Protein AF-A0A965XIU2-F1 (afdb_monomer_lite)

Foldseek 3Di:
DPQADPVRAGDDPDLVVLVVLLVVLVVQQQADFDADPVRDFDADPVRHTDGPNHHQDALVSSCVSSVHPDSVCLLVPPDPNVVSSVVSVVVSLVSLVVLCVPPVSNVVSLVRCCPRPPPSPPDDVVNVVVVVVVVVVVVVVVVVVVVVD

Structure (mmCIF, N/CA/C/O backbone):
data_AF-A0A965XIU2-F1
#
_entry.id   AF-A0A965XIU2-F1
#
loop_
_atom_site.group_PDB
_atom_site.id
_atom_site.type_symbol
_atom_site.label_atom_id
_atom_site.label_alt_id
_atom_site.label_comp_id
_atom_site.label_asym_id
_atom_site.label_entity_id
_atom_site.label_seq_id
_atom_site.pdbx_PDB_ins_code
_atom_site.Cartn_x
_atom_site.Cartn_y
_atom_site.Cartn_z
_atom_site.occupancy
_atom_site.B_iso_or_equiv
_atom_site.auth_seq_id
_atom_site.auth_comp_id
_atom_site.auth_asym_id
_atom_site.auth_atom_id
_atom_site.pdbx_PDB_model_num
ATOM 1 N N . MET A 1 1 ? -20.565 7.297 -15.394 1.00 60.50 1 MET A N 1
ATOM 2 C CA . MET A 1 1 ? -21.230 7.592 -14.098 1.00 60.50 1 MET A CA 1
ATOM 3 C C . MET A 1 1 ? -20.395 8.592 -13.283 1.00 60.50 1 MET A C 1
ATOM 5 O O . MET A 1 1 ? -19.245 8.809 -13.665 1.00 60.50 1 MET A O 1
ATOM 9 N N . PRO A 1 2 ? -20.912 9.267 -12.230 1.00 68.50 2 PRO A N 1
ATOM 10 C CA . PRO A 1 2 ? -20.062 10.092 -11.365 1.00 68.50 2 PRO A CA 1
ATOM 11 C C . PRO A 1 2 ? -18.976 9.225 -10.717 1.00 68.50 2 PRO A C 1
ATOM 13 O O . PRO A 1 2 ? -19.263 8.129 -10.252 1.00 68.50 2 PRO A O 1
ATOM 16 N N . LYS A 1 3 ? -17.730 9.714 -10.685 1.00 79.75 3 LYS A N 1
ATOM 17 C CA . LYS A 1 3 ? -16.572 8.963 -10.151 1.00 79.75 3 LYS A CA 1
ATOM 18 C C . LYS A 1 3 ? -16.613 8.765 -8.632 1.00 79.75 3 LYS A C 1
ATOM 20 O O . LYS A 1 3 ? -15.875 7.940 -8.103 1.00 79.75 3 LYS A O 1
ATOM 25 N N . TYR A 1 4 ? -17.464 9.522 -7.945 1.00 88.25 4 TYR A N 1
ATOM 26 C CA . TYR A 1 4 ? -17.610 9.512 -6.497 1.00 88.25 4 TYR A CA 1
ATOM 27 C C . TYR A 1 4 ? -19.086 9.437 -6.118 1.00 88.25 4 TYR A C 1
ATOM 29 O O . TYR A 1 4 ? -19.945 9.974 -6.819 1.00 88.25 4 TYR A O 1
ATOM 37 N N . ASN A 1 5 ? -19.380 8.790 -4.994 1.00 84.19 5 ASN A N 1
ATOM 38 C CA . ASN A 1 5 ? -20.706 8.826 -4.388 1.00 84.19 5 ASN A CA 1
ATOM 39 C C . ASN A 1 5 ? -20.914 10.117 -3.570 1.00 84.19 5 ASN A C 1
ATOM 41 O O . ASN A 1 5 ? -19.990 10.906 -3.378 1.00 84.19 5 ASN A O 1
ATOM 45 N N . GLY A 1 6 ? -22.120 10.312 -3.025 1.00 81.44 6 GLY A N 1
ATOM 46 C CA . GLY A 1 6 ? -22.457 11.492 -2.212 1.00 81.44 6 GLY A CA 1
ATOM 47 C C . GLY A 1 6 ? -21.638 11.672 -0.921 1.00 81.44 6 GLY A C 1
ATOM 48 O O . GLY A 1 6 ? -21.791 12.687 -0.255 1.00 81.44 6 GLY A O 1
ATOM 49 N N . LYS A 1 7 ? -20.772 10.712 -0.564 1.00 82.75 7 LYS A N 1
ATOM 50 C CA . LYS A 1 7 ? -19.841 10.777 0.575 1.00 82.75 7 LYS A CA 1
ATOM 51 C C . LYS A 1 7 ? -18.384 11.006 0.142 1.00 82.75 7 LYS A C 1
ATOM 53 O O . LYS A 1 7 ? -17.494 10.900 0.974 1.00 82.75 7 LYS A O 1
ATOM 58 N N . GLY A 1 8 ? -18.124 11.257 -1.144 1.00 85.31 8 GLY A N 1
ATOM 59 C CA . GLY A 1 8 ? -16.766 11.422 -1.673 1.00 85.31 8 GLY A CA 1
ATOM 60 C C . GLY A 1 8 ? -15.967 10.118 -1.787 1.00 85.31 8 GLY A C 1
ATOM 61 O O . GLY A 1 8 ? -14.770 10.162 -2.056 1.00 85.31 8 GLY A O 1
ATOM 62 N N . LEU A 1 9 ? -16.605 8.954 -1.611 1.00 91.94 9 LEU A N 1
ATOM 63 C CA . LEU A 1 9 ? -15.958 7.657 -1.824 1.00 91.94 9 LEU A CA 1
ATOM 64 C C . LEU A 1 9 ? -16.027 7.263 -3.302 1.00 91.94 9 LEU A C 1
ATOM 66 O O . LEU A 1 9 ? -17.011 7.614 -3.962 1.00 91.94 9 LEU A O 1
ATOM 70 N N . PRO A 1 10 ? -15.055 6.487 -3.811 1.00 93.75 10 PRO A N 1
ATOM 71 C CA . PRO A 1 10 ? -15.082 5.994 -5.179 1.00 93.75 10 PRO A CA 1
ATOM 72 C C . PRO A 1 10 ? -16.390 5.282 -5.512 1.00 93.75 10 PRO A C 1
ATOM 74 O O . PRO A 1 10 ? -16.905 4.466 -4.737 1.00 93.75 10 PRO A O 1
ATOM 77 N N . HIS A 1 11 ? -16.918 5.602 -6.686 1.00 93.06 11 HIS A N 1
ATOM 78 C CA . HIS A 1 11 ? -17.986 4.850 -7.314 1.00 93.06 11 HIS A CA 1
ATOM 79 C C . HIS A 1 11 ? -17.377 3.974 -8.407 1.00 93.06 11 HIS A C 1
ATOM 81 O O . HIS A 1 11 ? -16.658 4.483 -9.267 1.00 93.06 11 HIS A O 1
ATOM 87 N N . TYR A 1 12 ? -17.677 2.679 -8.343 1.00 94.75 12 TYR A N 1
ATOM 88 C CA . TYR A 1 12 ? -17.278 1.694 -9.341 1.00 94.75 12 TYR A CA 1
ATOM 89 C C . TYR A 1 12 ? -18.527 1.119 -10.002 1.00 94.75 12 TYR A C 1
ATOM 91 O O . TYR A 1 12 ? -19.568 0.980 -9.348 1.00 94.75 12 TYR A O 1
ATOM 99 N N . GLU A 1 13 ? -18.433 0.786 -11.282 1.00 92.94 13 GLU A N 1
ATOM 100 C CA . GLU A 1 13 ? -19.551 0.223 -12.041 1.00 92.94 13 GLU A CA 1
ATOM 101 C C . GLU A 1 13 ? -19.679 -1.286 -11.779 1.00 92.94 13 GLU A C 1
ATOM 103 O O . GLU A 1 13 ? -20.779 -1.802 -11.543 1.00 92.94 13 GLU A O 1
ATOM 108 N N . ASN A 1 14 ? -18.542 -1.982 -11.733 1.00 95.94 14 ASN A N 1
ATOM 109 C CA . ASN A 1 14 ? -18.447 -3.428 -11.560 1.00 95.94 14 ASN A CA 1
ATOM 110 C C . ASN A 1 14 ? -17.165 -3.826 -10.799 1.00 95.94 14 ASN A C 1
ATOM 112 O O . ASN A 1 14 ? -16.374 -2.981 -10.376 1.00 95.94 14 ASN A O 1
ATOM 116 N N . ARG A 1 15 ? -17.004 -5.132 -10.569 1.00 97.44 15 ARG A N 1
ATOM 117 C CA . ARG A 1 15 ? -15.852 -5.702 -9.860 1.00 97.44 15 ARG A CA 1
ATOM 118 C C . ARG A 1 15 ? -14.581 -5.586 -10.693 1.00 97.44 15 ARG A C 1
ATOM 120 O O . ARG A 1 15 ? -13.517 -5.297 -10.147 1.00 97.44 15 ARG A O 1
ATOM 127 N N . GLU A 1 16 ? -14.718 -5.808 -11.990 1.00 97.62 16 GLU A N 1
ATOM 128 C CA . GLU A 1 16 ? -13.645 -5.843 -12.972 1.00 97.62 16 GLU A CA 1
ATOM 129 C C . GLU A 1 16 ? -12.896 -4.506 -13.000 1.00 97.62 16 GLU A C 1
ATOM 131 O O . GLU A 1 16 ? -11.672 -4.502 -12.979 1.00 97.62 16 GLU A O 1
ATOM 136 N N . GLU A 1 17 ? -13.601 -3.377 -12.887 1.00 97.19 17 GLU A N 1
ATOM 137 C CA . GLU A 1 17 ? -12.998 -2.042 -12.808 1.00 97.19 17 GLU A CA 1
ATOM 138 C C . GLU A 1 17 ? -11.999 -1.923 -11.641 1.00 97.19 17 GLU A C 1
ATOM 140 O O . GLU A 1 17 ? -10.898 -1.396 -11.802 1.00 97.19 17 GLU A O 1
ATOM 145 N N . VAL A 1 18 ? -12.352 -2.420 -10.451 1.00 97.81 18 VAL A N 1
ATOM 146 C CA . VAL A 1 18 ? -11.467 -2.368 -9.273 1.00 97.81 18 VAL A CA 1
ATOM 147 C C . VAL A 1 18 ? -10.261 -3.290 -9.464 1.00 97.81 18 VAL A C 1
ATOM 149 O O . VAL A 1 18 ? -9.138 -2.933 -9.092 1.00 97.81 18 VAL A O 1
ATOM 152 N N . GLU A 1 19 ? -10.478 -4.472 -10.045 1.00 98.31 19 GLU A N 1
ATOM 153 C CA . GLU A 1 19 ? -9.416 -5.443 -10.320 1.00 98.31 19 GLU A CA 1
ATOM 154 C C . GLU A 1 19 ? -8.434 -4.915 -11.378 1.00 98.31 19 GLU A C 1
ATOM 156 O O . GLU A 1 19 ? -7.224 -5.011 -11.174 1.00 98.31 19 GLU A O 1
ATOM 161 N N . GLU A 1 20 ? -8.922 -4.280 -12.442 1.00 98.31 20 GLU A N 1
ATOM 162 C CA . GLU A 1 20 ? -8.109 -3.646 -13.484 1.00 98.31 20 GLU A CA 1
ATOM 163 C C . GLU A 1 20 ? -7.269 -2.493 -12.930 1.00 98.31 20 GLU A C 1
ATOM 165 O O . GLU A 1 20 ? -6.051 -2.487 -13.115 1.00 98.31 20 GLU A O 1
ATOM 170 N N . LEU A 1 21 ? -7.871 -1.569 -12.171 1.00 98.50 21 LEU A N 1
ATOM 171 C CA . LEU A 1 21 ? -7.141 -0.464 -11.532 1.00 98.50 21 LEU A CA 1
ATOM 172 C C . LEU A 1 21 ? -6.052 -0.978 -10.577 1.00 98.50 21 LEU A C 1
ATOM 174 O O . LEU A 1 21 ? -4.945 -0.434 -10.518 1.00 98.50 21 LEU A O 1
ATOM 178 N N . THR A 1 22 ? -6.350 -2.053 -9.843 1.00 98.50 22 THR A N 1
ATOM 179 C CA . THR A 1 22 ? -5.380 -2.718 -8.962 1.00 98.50 22 THR A CA 1
ATOM 180 C C . THR A 1 22 ? -4.223 -3.297 -9.777 1.00 98.50 22 THR A C 1
ATOM 182 O O . THR A 1 22 ? -3.055 -3.034 -9.481 1.00 98.50 22 THR A O 1
ATOM 185 N N . GLN A 1 23 ? -4.521 -4.065 -10.825 1.00 98.38 23 GLN A N 1
ATOM 186 C CA . GLN A 1 23 ? -3.509 -4.690 -11.677 1.00 98.38 23 GLN A CA 1
ATOM 187 C C . GLN A 1 23 ? -2.642 -3.655 -12.395 1.00 98.38 23 GLN A C 1
ATOM 189 O O . GLN A 1 23 ? -1.421 -3.820 -12.449 1.00 98.38 23 GLN A O 1
ATOM 194 N N . GLU A 1 24 ? -3.243 -2.579 -12.902 1.00 98.50 24 GLU A N 1
ATOM 195 C CA . GLU A 1 24 ? -2.542 -1.469 -13.540 1.00 98.50 24 GLU A CA 1
ATOM 196 C C . GLU A 1 24 ? -1.555 -0.815 -12.567 1.00 98.50 24 GLU A C 1
ATOM 198 O O . GLU A 1 24 ? -0.386 -0.610 -12.909 1.00 98.50 24 GLU A O 1
ATOM 203 N N . TYR A 1 25 ? -1.982 -0.564 -11.326 1.00 98.62 25 TYR A N 1
ATOM 204 C CA . TYR A 1 25 ? -1.114 -0.012 -10.290 1.00 98.62 25 TYR A CA 1
ATOM 205 C C . TYR A 1 25 ? 0.105 -0.899 -10.019 1.00 98.62 25 TYR A C 1
ATOM 207 O O . TYR A 1 25 ? 1.244 -0.427 -10.095 1.00 98.62 25 TYR A O 1
ATOM 215 N N . PHE A 1 26 ? -0.109 -2.192 -9.758 1.00 98.31 26 PHE A N 1
ATOM 216 C CA . PHE A 1 26 ? 0.994 -3.117 -9.491 1.00 98.31 26 PHE A CA 1
ATOM 217 C C . PHE A 1 26 ? 1.887 -3.321 -10.720 1.00 98.31 26 PHE A C 1
ATOM 219 O O . PHE A 1 26 ? 3.106 -3.417 -10.578 1.00 98.31 26 PHE A O 1
ATOM 226 N N . LYS A 1 27 ? 1.319 -3.330 -11.934 1.00 97.56 27 LYS A N 1
ATOM 227 C CA . LYS A 1 27 ? 2.090 -3.359 -13.185 1.00 97.56 27 LYS A CA 1
ATOM 228 C C . LYS A 1 27 ? 3.000 -2.141 -13.293 1.00 97.56 27 LYS A C 1
ATOM 230 O O . LYS A 1 27 ? 4.178 -2.303 -13.582 1.00 97.56 27 LYS A O 1
ATOM 235 N N . LYS A 1 28 ? 2.489 -0.948 -12.985 1.00 97.69 28 LYS A N 1
ATOM 236 C CA . LYS A 1 28 ? 3.283 0.285 -12.970 1.00 97.69 28 LYS A CA 1
ATOM 237 C C . LYS A 1 28 ? 4.395 0.250 -11.920 1.00 97.69 28 LYS A C 1
ATOM 239 O O . LYS A 1 28 ? 5.478 0.759 -12.174 1.00 97.69 28 LYS A O 1
ATOM 244 N N . CYS A 1 29 ? 4.153 -0.348 -10.753 1.00 98.00 29 CYS A N 1
ATOM 245 C CA . CYS A 1 29 ? 5.177 -0.509 -9.714 1.00 98.00 29 CYS A CA 1
ATOM 246 C C . CYS A 1 29 ? 6.320 -1.450 -10.123 1.00 98.00 29 CYS A C 1
ATOM 248 O O . CYS A 1 29 ? 7.464 -1.203 -9.744 1.00 98.00 29 CYS A O 1
ATOM 250 N N . ARG A 1 30 ? 6.042 -2.481 -10.934 1.00 96.50 30 ARG A N 1
ATOM 251 C CA . ARG A 1 30 ? 7.080 -3.368 -11.493 1.00 96.50 30 ARG A CA 1
ATOM 252 C C . ARG A 1 30 ? 8.016 -2.666 -12.480 1.00 96.50 30 ARG A C 1
ATOM 254 O O . ARG A 1 30 ? 9.076 -3.208 -12.775 1.00 96.50 30 ARG A O 1
ATOM 261 N N . GLY A 1 31 ? 7.648 -1.477 -12.955 1.00 96.31 31 GLY A N 1
ATOM 262 C CA . GLY A 1 31 ? 8.401 -0.757 -13.971 1.00 96.31 31 GLY A CA 1
ATOM 263 C C . GLY A 1 31 ? 8.353 -1.450 -15.331 1.00 96.31 31 GLY A C 1
ATOM 264 O O . GLY A 1 31 ? 7.552 -2.354 -15.577 1.00 96.31 31 GLY A O 1
ATOM 265 N N . GLU A 1 32 ? 9.226 -1.008 -16.223 1.00 96.50 32 GLU A N 1
ATOM 266 C CA . GLU A 1 32 ? 9.348 -1.536 -17.577 1.00 96.50 32 GLU A CA 1
ATOM 267 C C . GLU A 1 32 ? 10.811 -1.642 -17.997 1.00 96.50 32 GLU A C 1
ATOM 269 O O . GLU A 1 32 ? 11.698 -1.033 -17.397 1.00 96.50 32 GLU A O 1
ATOM 274 N N . VAL A 1 33 ? 11.065 -2.451 -19.021 1.00 96.81 33 VAL A N 1
ATOM 275 C CA . VAL A 1 33 ? 12.407 -2.620 -19.574 1.00 96.81 33 VAL A CA 1
ATOM 276 C C . VAL A 1 33 ? 12.791 -1.362 -20.347 1.00 96.81 33 VAL A C 1
ATOM 278 O O . VAL A 1 33 ? 12.050 -0.923 -21.227 1.00 96.81 33 VAL A O 1
ATOM 281 N N . LEU A 1 34 ? 13.969 -0.818 -20.052 1.00 96.94 34 LEU A N 1
ATOM 282 C CA . LEU A 1 34 ? 14.549 0.287 -20.796 1.00 96.94 34 LEU A CA 1
ATOM 283 C C . LEU A 1 34 ? 14.873 -0.162 -22.221 1.00 96.94 34 LEU A C 1
ATOM 285 O O . LEU A 1 34 ? 15.561 -1.165 -22.433 1.00 96.94 34 LEU A O 1
ATOM 289 N N . ARG A 1 35 ? 14.393 0.615 -23.189 1.00 96.69 35 ARG A N 1
ATOM 290 C CA . ARG A 1 35 ? 14.688 0.436 -24.608 1.00 96.69 35 ARG A CA 1
ATOM 291 C C . ARG A 1 35 ? 15.461 1.632 -25.142 1.00 96.69 35 ARG A C 1
ATOM 29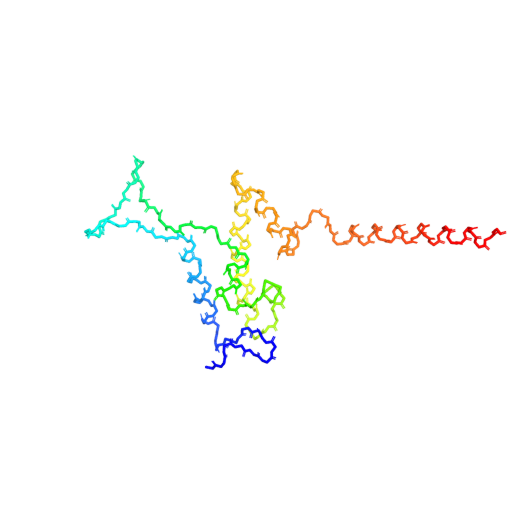3 O O . ARG A 1 35 ? 15.242 2.753 -24.686 1.00 96.69 35 ARG A O 1
ATOM 300 N N . ASP A 1 36 ? 16.364 1.376 -26.078 1.00 95.81 36 ASP A N 1
ATOM 301 C CA . ASP A 1 36 ? 17.087 2.421 -26.801 1.00 95.81 36 ASP A CA 1
ATOM 302 C C . ASP A 1 36 ? 16.232 3.056 -27.915 1.00 95.81 36 ASP A C 1
ATOM 304 O O . ASP A 1 36 ? 15.061 2.718 -28.106 1.00 95.81 36 ASP A O 1
ATOM 308 N N . GLU A 1 37 ? 16.826 3.988 -28.664 1.00 95.56 37 GLU A N 1
ATOM 309 C CA . GLU A 1 37 ? 16.178 4.694 -29.780 1.00 95.56 37 GLU A CA 1
ATOM 310 C C . GLU A 1 37 ? 15.732 3.772 -30.932 1.00 95.56 37 GLU A C 1
ATOM 312 O O . GLU A 1 37 ? 14.865 4.148 -31.720 1.00 95.56 37 GLU A O 1
ATOM 317 N N . TYR A 1 38 ? 16.262 2.547 -30.997 1.00 94.62 38 TYR A N 1
ATOM 318 C CA . TYR A 1 38 ? 15.915 1.528 -31.989 1.00 94.62 38 TYR A CA 1
ATOM 319 C C . TYR A 1 38 ? 14.928 0.482 -31.442 1.00 94.62 38 TYR A C 1
ATOM 321 O O . TYR A 1 38 ? 14.560 -0.455 -32.151 1.00 94.62 38 TYR A O 1
ATOM 329 N N . GLY A 1 39 ? 14.487 0.619 -30.187 1.00 93.31 39 GLY A N 1
ATOM 330 C CA . GLY A 1 39 ? 13.559 -0.302 -29.530 1.00 93.31 39 GLY A CA 1
ATOM 331 C C . GLY A 1 39 ? 14.210 -1.557 -28.936 1.00 93.31 39 GLY A C 1
ATOM 332 O O . GLY A 1 39 ? 13.485 -2.429 -28.436 1.00 93.31 39 GLY A O 1
ATOM 333 N N . SER A 1 40 ? 15.542 -1.659 -28.947 1.00 95.69 40 SER A N 1
ATOM 334 C CA . SER A 1 40 ? 16.284 -2.796 -28.389 1.00 95.69 40 SER A CA 1
ATOM 335 C C . SER A 1 40 ? 16.408 -2.688 -26.871 1.00 95.69 40 SER A C 1
ATOM 337 O O . SER A 1 40 ? 16.463 -1.593 -26.317 1.00 95.69 40 SER A O 1
ATOM 339 N N . VAL A 1 41 ? 16.424 -3.832 -26.179 1.00 96.94 41 VAL A N 1
ATOM 340 C CA . VAL A 1 41 ? 16.553 -3.882 -24.713 1.00 96.94 41 VAL A CA 1
ATOM 341 C C . VAL A 1 41 ? 17.951 -3.440 -24.290 1.00 96.94 41 VAL A C 1
ATOM 343 O O . VAL A 1 41 ? 18.948 -3.971 -24.776 1.00 96.94 41 VAL A O 1
ATOM 346 N N . VAL A 1 42 ? 18.019 -2.508 -23.339 1.00 96.69 42 VAL A N 1
ATOM 347 C CA . VAL A 1 42 ? 19.276 -2.088 -22.714 1.00 96.69 42 VAL A CA 1
ATOM 348 C C . VAL A 1 42 ? 19.593 -3.024 -21.552 1.00 96.69 42 VAL A C 1
ATOM 350 O O . VAL A 1 42 ? 18.803 -3.152 -20.617 1.00 96.69 42 VAL A O 1
ATOM 353 N N . TYR A 1 43 ? 20.764 -3.655 -21.576 1.00 96.81 43 TYR A N 1
ATOM 354 C CA . TYR A 1 43 ? 21.201 -4.601 -20.548 1.00 96.81 43 TYR A CA 1
ATOM 355 C C . TYR A 1 43 ? 22.205 -3.977 -19.575 1.00 96.81 43 TYR A C 1
ATOM 357 O O . TYR A 1 43 ? 23.019 -3.126 -19.934 1.00 96.81 43 TYR A O 1
ATOM 365 N N . GLN A 1 44 ? 22.150 -4.427 -18.328 1.00 94.94 44 GLN A N 1
ATOM 366 C CA . GLN A 1 44 ? 23.110 -4.103 -17.283 1.00 94.94 44 GLN A CA 1
ATOM 367 C C . GLN A 1 44 ? 24.409 -4.905 -17.470 1.00 94.94 44 GLN A C 1
ATOM 369 O O . GLN A 1 44 ? 24.466 -5.884 -18.215 1.00 94.94 44 GLN A O 1
ATOM 374 N N . LYS A 1 45 ? 25.471 -4.537 -16.737 1.00 95.06 45 LYS A N 1
ATOM 375 C CA . LYS A 1 45 ? 26.778 -5.226 -16.805 1.00 95.06 45 LYS A CA 1
ATOM 376 C C . LYS A 1 45 ? 26.718 -6.717 -16.444 1.00 95.06 45 LYS A C 1
ATOM 378 O O . LYS A 1 45 ? 27.588 -7.470 -16.859 1.00 95.06 45 LYS A O 1
ATOM 383 N N . ASN A 1 46 ? 25.725 -7.126 -15.658 1.00 93.75 46 ASN A N 1
ATOM 384 C CA . ASN A 1 46 ? 25.494 -8.512 -15.249 1.00 93.75 46 ASN A CA 1
ATOM 385 C C . ASN A 1 46 ? 24.651 -9.320 -16.259 1.00 93.75 46 ASN A C 1
ATOM 387 O O . ASN A 1 46 ? 24.372 -10.482 -15.991 1.00 93.75 46 ASN A O 1
ATOM 391 N N . GLY A 1 47 ? 24.246 -8.731 -17.392 1.00 94.12 47 GLY A N 1
ATOM 392 C CA . GLY A 1 47 ? 23.445 -9.396 -18.425 1.00 94.12 47 GLY A CA 1
ATOM 393 C C . GLY A 1 47 ? 21.929 -9.347 -18.207 1.00 94.12 47 GLY A C 1
ATOM 394 O O . GLY A 1 47 ? 21.189 -9.803 -19.073 1.00 94.12 47 GLY A O 1
ATOM 395 N N . GLU A 1 48 ? 21.451 -8.763 -17.106 1.00 95.19 48 GLU A N 1
ATOM 396 C CA . GLU A 1 48 ? 20.017 -8.579 -16.851 1.00 95.19 48 GLU A CA 1
ATOM 397 C C . GLU A 1 48 ? 1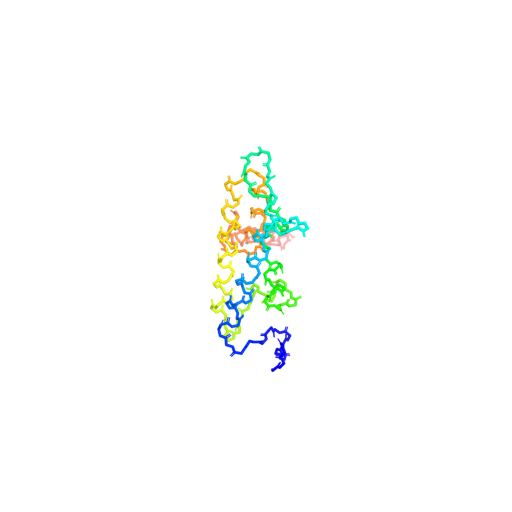9.470 -7.335 -17.573 1.00 95.19 48 GLU A C 1
ATOM 399 O O . GLU A 1 48 ? 20.192 -6.339 -17.713 1.00 95.19 48 GLU A O 1
ATOM 404 N N . PRO A 1 49 ? 18.197 -7.322 -18.010 1.00 96.62 49 PRO A N 1
ATOM 405 C CA . PRO A 1 49 ? 17.569 -6.121 -18.547 1.00 96.62 49 PRO A CA 1
ATOM 406 C C . PRO A 1 49 ? 17.623 -4.949 -17.558 1.00 96.62 49 PRO A C 1
ATOM 408 O O . PRO A 1 49 ? 17.440 -5.097 -16.347 1.00 96.62 49 PRO A O 1
ATOM 411 N N . THR A 1 50 ? 17.857 -3.750 -18.078 1.00 96.75 50 THR A N 1
ATOM 412 C CA . THR A 1 50 ? 17.767 -2.519 -17.290 1.00 96.75 50 THR A CA 1
ATOM 413 C C . THR A 1 50 ? 16.300 -2.177 -17.101 1.00 96.75 50 THR A C 1
ATOM 415 O O . THR A 1 50 ? 15.582 -1.970 -18.075 1.00 96.75 50 THR A O 1
ATOM 418 N N . MET A 1 51 ? 15.853 -2.108 -15.851 1.00 96.31 51 MET A N 1
ATOM 419 C CA . MET A 1 51 ? 14.478 -1.749 -15.510 1.00 96.31 51 MET A CA 1
ATOM 420 C C . MET A 1 51 ? 14.388 -0.266 -15.141 1.00 96.31 51 MET A C 1
ATOM 422 O O . MET A 1 51 ? 15.221 0.240 -14.389 1.00 96.31 51 MET A O 1
ATOM 426 N N . ILE A 1 52 ? 13.356 0.423 -15.625 1.00 96.12 52 ILE A N 1
ATOM 427 C CA . ILE A 1 52 ? 13.039 1.815 -15.282 1.00 96.12 52 ILE A CA 1
ATOM 428 C C . ILE A 1 52 ? 11.673 1.921 -14.608 1.00 96.12 52 ILE A C 1
ATOM 430 O O . ILE A 1 52 ? 10.769 1.123 -14.847 1.00 96.12 52 ILE A O 1
ATOM 434 N N . GLY A 1 53 ? 11.522 2.915 -13.730 1.00 95.12 53 GLY A N 1
ATOM 435 C CA . GLY A 1 53 ? 10.253 3.192 -13.049 1.00 95.12 53 GLY A CA 1
ATOM 436 C C . GLY A 1 53 ? 9.863 2.188 -11.958 1.00 95.12 53 GLY A C 1
ATOM 437 O O . GLY A 1 53 ? 8.771 2.307 -11.401 1.00 95.12 53 GLY A O 1
ATOM 438 N N . VAL A 1 54 ? 10.741 1.233 -11.629 1.00 96.12 54 VAL A N 1
ATOM 439 C CA . VAL A 1 54 ? 10.531 0.281 -10.531 1.00 96.12 54 VAL A CA 1
ATOM 440 C C . VAL A 1 54 ? 10.385 1.045 -9.220 1.00 96.12 54 VAL A C 1
ATOM 442 O O . VAL A 1 54 ? 11.228 1.871 -8.869 1.00 96.12 54 VAL A O 1
ATOM 445 N N . ARG A 1 55 ? 9.308 0.772 -8.486 1.00 94.88 55 ARG A N 1
ATOM 446 C CA . ARG A 1 55 ? 9.048 1.392 -7.184 1.00 94.88 55 ARG A CA 1
ATOM 447 C C . ARG A 1 55 ? 8.207 0.478 -6.299 1.00 94.88 55 ARG A C 1
ATOM 449 O O . ARG A 1 55 ? 7.318 -0.203 -6.815 1.00 94.88 55 ARG A O 1
ATOM 456 N N . PRO A 1 56 ? 8.417 0.494 -4.973 1.00 95.25 56 PRO A N 1
ATOM 457 C CA . PRO A 1 56 ? 7.588 -0.287 -4.069 1.00 95.25 56 PRO A CA 1
ATOM 458 C C . PRO A 1 56 ? 6.127 0.196 -4.131 1.00 95.25 56 PRO A C 1
ATOM 460 O O . PRO A 1 56 ? 5.884 1.411 -4.126 1.00 95.25 56 PRO A O 1
ATOM 463 N N . PRO A 1 57 ? 5.133 -0.705 -4.210 1.00 97.62 57 PRO A N 1
ATOM 464 C CA . PRO A 1 57 ? 3.748 -0.349 -3.959 1.00 97.62 57 PRO A CA 1
ATOM 465 C C . PRO A 1 57 ? 3.570 0.143 -2.512 1.00 97.62 57 PRO A C 1
ATOM 467 O O . PRO A 1 57 ? 4.274 -0.272 -1.594 1.00 97.62 57 PRO A O 1
ATOM 470 N N . THR A 1 58 ? 2.635 1.069 -2.310 1.00 97.62 58 THR A N 1
ATOM 471 C CA . THR A 1 58 ? 2.357 1.716 -1.022 1.00 97.62 58 THR A CA 1
ATOM 472 C C . THR A 1 58 ? 0.856 1.855 -0.813 1.00 97.62 58 THR A C 1
ATOM 474 O O . THR A 1 58 ? 0.083 1.912 -1.771 1.00 97.62 58 THR A O 1
ATOM 477 N N . VAL A 1 59 ? 0.433 1.982 0.448 1.00 98.19 59 VAL A N 1
ATOM 478 C CA . VAL A 1 59 ? -0.991 2.124 0.804 1.00 98.19 59 VAL A CA 1
ATOM 479 C C . VAL A 1 59 ? -1.592 3.360 0.140 1.00 98.19 59 VAL A C 1
ATOM 481 O O . VAL A 1 59 ? -2.657 3.286 -0.464 1.00 98.19 59 VAL A O 1
ATOM 484 N N . ALA A 1 60 ? -0.882 4.489 0.192 1.00 97.62 60 ALA A N 1
ATOM 485 C CA . ALA A 1 60 ? -1.320 5.723 -0.452 1.00 97.62 60 ALA A CA 1
ATOM 486 C C . ALA A 1 60 ? -1.336 5.603 -1.984 1.00 97.62 60 ALA A C 1
ATOM 488 O O . ALA A 1 60 ? -2.266 6.083 -2.623 1.00 97.62 60 ALA A O 1
ATOM 489 N N . GLY A 1 61 ? -0.343 4.939 -2.584 1.00 98.19 61 GLY A N 1
ATOM 490 C CA . GLY A 1 61 ? -0.297 4.752 -4.032 1.00 98.19 61 GLY A CA 1
ATOM 491 C C . GLY A 1 61 ? -1.460 3.905 -4.551 1.00 98.19 61 GLY A C 1
ATOM 492 O O . GLY A 1 61 ? -2.093 4.292 -5.533 1.00 98.19 61 GLY A O 1
ATOM 493 N N . LEU A 1 62 ? -1.776 2.804 -3.863 1.00 98.62 62 LEU A N 1
ATOM 494 C CA . LEU A 1 62 ? -2.918 1.955 -4.196 1.00 98.62 62 LEU A CA 1
ATOM 495 C C . LEU A 1 62 ? -4.249 2.682 -3.953 1.00 98.62 62 LEU A C 1
ATOM 497 O O . LEU A 1 62 ? -5.135 2.624 -4.801 1.00 98.62 62 LEU A O 1
ATOM 501 N N . ALA A 1 63 ? -4.371 3.431 -2.851 1.00 98.38 63 ALA A N 1
ATOM 502 C CA . ALA A 1 63 ? -5.542 4.264 -2.578 1.00 98.38 63 ALA A CA 1
ATOM 503 C C . ALA A 1 63 ? -5.800 5.265 -3.718 1.00 98.38 63 ALA A C 1
ATOM 505 O O . ALA A 1 63 ? -6.913 5.328 -4.239 1.00 98.38 63 ALA A O 1
ATOM 506 N N . CYS A 1 64 ? -4.763 5.986 -4.161 1.00 98.00 64 CYS A N 1
ATOM 507 C CA . CYS A 1 64 ? -4.858 6.917 -5.286 1.00 98.00 64 CYS A CA 1
ATOM 508 C C . CYS A 1 64 ? -5.249 6.213 -6.593 1.00 98.00 64 CYS A C 1
ATOM 510 O O . CYS A 1 64 ? -6.099 6.719 -7.324 1.00 98.00 64 CYS A O 1
ATOM 512 N N . ALA A 1 65 ? -4.661 5.048 -6.889 1.00 98.12 65 ALA A N 1
ATOM 513 C CA . ALA A 1 65 ? -4.996 4.278 -8.090 1.00 98.12 65 ALA A CA 1
ATOM 514 C C . ALA A 1 65 ? -6.466 3.831 -8.096 1.00 98.12 65 ALA A C 1
ATOM 516 O O . ALA A 1 65 ? -7.149 3.923 -9.113 1.00 98.12 65 ALA A O 1
ATOM 517 N N . LEU A 1 66 ? -6.982 3.453 -6.927 1.00 97.81 66 LEU A N 1
ATOM 518 C CA . LEU A 1 66 ? -8.386 3.114 -6.712 1.00 97.81 66 LEU A CA 1
ATOM 519 C C . LEU A 1 66 ? -9.292 4.343 -6.527 1.00 97.81 66 LEU A C 1
ATOM 521 O O . LEU A 1 66 ? -10.472 4.190 -6.221 1.00 97.81 66 LEU A O 1
ATOM 525 N N . ARG A 1 67 ? -8.775 5.555 -6.771 1.00 96.94 67 ARG A N 1
ATOM 526 C CA . ARG A 1 67 ? -9.489 6.843 -6.734 1.00 96.94 67 ARG A CA 1
ATOM 527 C C . ARG A 1 67 ? -9.955 7.288 -5.345 1.00 96.94 67 ARG A C 1
ATOM 529 O O . ARG A 1 67 ? -10.821 8.150 -5.249 1.00 96.94 67 ARG A O 1
ATOM 536 N N . PHE A 1 68 ? -9.406 6.744 -4.263 1.00 97.25 68 PHE A N 1
ATOM 537 C CA . PHE A 1 68 ? -9.690 7.256 -2.922 1.00 97.25 68 PHE A CA 1
ATOM 538 C C . PHE A 1 68 ? -9.045 8.627 -2.712 1.00 97.25 68 PHE A C 1
ATOM 540 O O . PHE A 1 68 ? -7.910 8.863 -3.123 1.00 97.25 68 PHE A O 1
ATOM 547 N N . LEU A 1 69 ? -9.762 9.520 -2.027 1.00 94.50 69 LEU A N 1
ATOM 548 C CA . LEU A 1 69 ? -9.272 10.863 -1.694 1.00 94.50 69 LEU A CA 1
ATOM 549 C C . LEU A 1 69 ? -8.373 10.873 -0.456 1.00 94.50 69 LEU A C 1
ATOM 551 O O . LEU A 1 69 ? -7.575 11.789 -0.272 1.00 94.50 69 LEU A O 1
ATOM 555 N N . SER A 1 70 ? -8.487 9.853 0.392 1.00 95.25 70 SER A N 1
ATOM 556 C CA . SER A 1 70 ? -7.639 9.695 1.560 1.00 95.25 70 SER A CA 1
ATOM 557 C C . SER A 1 70 ? -7.269 8.233 1.779 1.00 95.25 70 SER A C 1
ATOM 559 O O . SER A 1 70 ? -8.022 7.305 1.469 1.00 95.25 70 SER A O 1
ATOM 561 N N . ARG A 1 71 ? -6.100 8.025 2.388 1.00 95.69 71 ARG A N 1
ATOM 562 C CA . ARG A 1 71 ? -5.683 6.708 2.877 1.00 95.69 71 ARG A CA 1
ATOM 563 C C . ARG A 1 71 ? -6.704 6.133 3.865 1.00 95.69 71 ARG A C 1
ATOM 565 O O . ARG A 1 71 ? -6.950 4.934 3.857 1.00 95.69 71 ARG A O 1
ATOM 572 N N . GLN A 1 72 ? -7.292 6.978 4.710 1.00 95.38 72 GLN A N 1
ATOM 573 C CA . GLN A 1 72 ? -8.224 6.539 5.744 1.00 95.38 72 GLN A CA 1
ATOM 574 C C . GLN A 1 72 ? -9.509 5.960 5.143 1.00 95.38 72 GLN A C 1
ATOM 576 O O . GLN A 1 72 ? -9.969 4.912 5.589 1.00 95.38 72 GLN A O 1
ATOM 581 N N . ASP A 1 73 ? -10.047 6.598 4.102 1.00 96.31 73 ASP A N 1
ATOM 582 C CA . ASP A 1 73 ? -11.230 6.111 3.388 1.00 96.31 73 ASP A CA 1
ATOM 583 C C . ASP A 1 73 ? -10.964 4.778 2.692 1.00 96.31 73 ASP A C 1
ATOM 585 O O . ASP A 1 73 ? -11.822 3.897 2.695 1.00 96.31 73 ASP A O 1
ATOM 589 N N . PHE A 1 74 ? -9.760 4.611 2.138 1.00 97.75 74 PHE A N 1
ATOM 590 C CA . PHE A 1 74 ? -9.324 3.354 1.537 1.00 97.75 74 PHE A CA 1
ATOM 591 C C . PHE A 1 74 ? -9.262 2.216 2.560 1.00 97.75 74 PHE A C 1
ATOM 593 O O . PHE A 1 74 ? -9.759 1.120 2.293 1.00 97.75 74 PHE A O 1
ATOM 600 N N . LEU A 1 75 ? -8.690 2.466 3.740 1.00 96.31 75 LEU A N 1
ATOM 601 C CA . LEU A 1 75 ? -8.595 1.469 4.811 1.00 96.31 75 LEU A CA 1
ATOM 602 C C . LEU A 1 75 ? -9.973 1.129 5.400 1.00 96.31 75 LEU A C 1
ATOM 604 O O . LEU A 1 75 ? -10.263 -0.036 5.658 1.00 96.31 75 LEU A O 1
ATOM 608 N N . ASN A 1 76 ? -10.853 2.124 5.529 1.00 95.62 76 ASN A N 1
ATOM 609 C CA . ASN A 1 76 ? -12.181 1.977 6.132 1.00 95.62 76 ASN A CA 1
ATOM 610 C C . ASN A 1 76 ? -13.299 1.668 5.123 1.00 95.62 76 ASN A C 1
ATOM 612 O O . ASN A 1 76 ? -14.478 1.745 5.478 1.00 95.62 76 ASN A O 1
ATOM 616 N N . TYR A 1 77 ? -12.968 1.364 3.867 1.00 96.38 77 TYR A N 1
ATOM 617 C CA . TYR A 1 77 ? -13.966 1.229 2.812 1.00 96.38 77 TYR A CA 1
ATOM 618 C C . TYR A 1 77 ? -14.958 0.088 3.086 1.00 96.38 77 TYR A C 1
ATOM 620 O O . TYR A 1 77 ? -14.573 -1.072 3.224 1.00 96.38 77 TYR A O 1
ATOM 628 N N . LYS A 1 78 ? -16.251 0.435 3.111 1.00 94.25 78 LYS A N 1
ATOM 629 C CA . LYS A 1 78 ? -17.398 -0.473 3.319 1.00 94.25 78 LYS A CA 1
ATOM 630 C C . LYS A 1 78 ? -18.458 -0.329 2.214 1.00 94.25 78 LYS A C 1
ATOM 632 O O . LYS A 1 78 ? -19.651 -0.458 2.470 1.00 94.25 78 LYS A O 1
ATOM 637 N N . GLY A 1 79 ? -18.037 0.060 1.007 1.00 92.25 79 GLY A N 1
ATOM 638 C CA . GLY A 1 79 ? -18.933 0.233 -0.141 1.00 92.25 79 GLY A CA 1
ATOM 639 C C . GLY A 1 79 ? -19.300 -1.085 -0.831 1.00 92.25 79 GLY A C 1
ATOM 640 O O . GLY A 1 79 ? -18.971 -2.164 -0.350 1.00 92.25 79 GLY A O 1
ATOM 641 N N . LYS A 1 80 ? -19.964 -0.982 -1.990 1.00 93.38 80 LYS A N 1
ATOM 642 C CA . LYS A 1 80 ? -20.504 -2.125 -2.753 1.00 93.38 80 LYS A CA 1
ATOM 643 C C . LYS A 1 80 ? -19.459 -3.191 -3.116 1.00 93.38 80 LYS A C 1
ATOM 645 O O . LYS A 1 80 ? -19.823 -4.353 -3.174 1.00 93.38 80 LYS A O 1
ATOM 650 N N . PHE A 1 81 ? -18.209 -2.788 -3.351 1.00 96.81 81 PHE A N 1
ATOM 651 C CA . PHE A 1 81 ? -17.113 -3.669 -3.785 1.00 96.81 81 PHE A CA 1
ATOM 652 C C . PHE A 1 81 ? -16.020 -3.800 -2.714 1.00 96.81 81 PHE A C 1
ATOM 654 O O . PHE A 1 81 ? -14.823 -3.847 -3.014 1.00 96.81 81 PHE A O 1
ATOM 661 N N . ALA A 1 82 ? -16.412 -3.750 -1.438 1.00 96.94 82 ALA A N 1
ATOM 662 C CA . ALA A 1 82 ? -15.476 -3.770 -0.318 1.00 96.94 82 ALA A CA 1
ATOM 663 C C . ALA A 1 82 ? -14.601 -5.030 -0.291 1.00 96.94 82 ALA A C 1
ATOM 665 O O . ALA A 1 82 ? -13.435 -4.947 0.087 1.00 96.94 82 ALA A O 1
ATOM 666 N N . GLU A 1 83 ? -15.126 -6.166 -0.740 1.00 98.00 83 GLU A N 1
ATOM 667 C CA . GLU A 1 83 ? -14.421 -7.440 -0.858 1.00 98.00 83 GLU A CA 1
ATOM 668 C C . GLU A 1 83 ? -13.254 -7.375 -1.853 1.00 98.00 83 GLU A C 1
ATOM 670 O O . GLU A 1 83 ? -12.170 -7.892 -1.579 1.00 98.00 83 GLU A O 1
ATOM 675 N N . VAL A 1 84 ? -13.432 -6.681 -2.979 1.00 98.12 84 VAL A N 1
ATOM 676 C CA . VAL A 1 84 ? -12.399 -6.553 -4.019 1.00 98.12 84 VAL A CA 1
ATOM 677 C C . VAL A 1 84 ? -11.320 -5.571 -3.575 1.00 98.12 84 VAL A C 1
ATOM 679 O O . VAL A 1 84 ? -10.129 -5.842 -3.717 1.00 98.12 84 VAL A O 1
ATOM 682 N N . VAL A 1 85 ? -11.723 -4.462 -2.949 1.00 98.25 85 VAL A N 1
ATOM 683 C CA . VAL A 1 85 ? -10.787 -3.499 -2.349 1.00 98.25 85 VAL A CA 1
ATOM 684 C C . VAL A 1 85 ? -10.007 -4.143 -1.192 1.00 98.25 85 VAL A C 1
ATOM 686 O O . VAL A 1 85 ? -8.810 -3.900 -1.049 1.00 98.25 85 VAL A O 1
ATOM 689 N N . ALA A 1 86 ? -10.640 -5.009 -0.393 1.00 98.12 86 ALA A N 1
ATOM 690 C CA . ALA A 1 86 ? -9.960 -5.782 0.647 1.00 98.12 86 ALA A CA 1
ATOM 691 C C . ALA A 1 86 ? -8.926 -6.749 0.056 1.00 98.12 86 ALA A C 1
ATOM 693 O O . ALA A 1 86 ? -7.804 -6.812 0.554 1.00 98.12 86 ALA A O 1
ATOM 694 N N . ARG A 1 87 ? -9.254 -7.430 -1.048 1.00 98.38 87 ARG A N 1
ATOM 695 C CA . ARG A 1 87 ? -8.295 -8.269 -1.780 1.00 98.38 87 ARG A CA 1
ATOM 696 C C . ARG A 1 87 ? -7.110 -7.456 -2.314 1.00 98.38 87 ARG A C 1
ATOM 698 O O . ARG A 1 87 ? -5.975 -7.907 -2.204 1.00 98.38 87 ARG A O 1
ATOM 705 N N . ALA A 1 88 ? -7.346 -6.251 -2.835 1.00 98.50 88 ALA A N 1
ATOM 706 C CA . ALA A 1 88 ? -6.274 -5.354 -3.272 1.00 98.50 88 ALA A CA 1
ATOM 707 C C . ALA A 1 88 ? -5.355 -4.938 -2.107 1.00 98.50 88 ALA A C 1
ATOM 709 O O . ALA A 1 88 ? -4.133 -4.923 -2.261 1.00 98.50 88 ALA A O 1
ATOM 710 N N . ARG A 1 89 ? -5.922 -4.655 -0.921 1.00 98.38 89 ARG A N 1
ATOM 711 C CA . ARG A 1 89 ? -5.138 -4.415 0.304 1.00 98.38 89 ARG A CA 1
ATOM 712 C C . ARG A 1 89 ? -4.298 -5.628 0.688 1.00 98.38 89 ARG A C 1
ATOM 714 O O . ARG A 1 89 ? -3.122 -5.445 0.964 1.00 98.38 89 ARG A O 1
ATOM 721 N N . LEU A 1 90 ? -4.862 -6.834 0.631 1.00 98.38 90 LEU A N 1
ATOM 722 C CA . LEU A 1 90 ? -4.136 -8.069 0.943 1.00 98.38 90 LEU A CA 1
ATOM 723 C C . LEU A 1 90 ? -2.935 -8.291 0.008 1.00 98.38 90 LEU A C 1
ATOM 725 O O . LEU A 1 90 ? -1.878 -8.719 0.454 1.00 98.38 90 LEU A O 1
ATOM 729 N N . MET A 1 91 ? -3.050 -7.949 -1.281 1.00 98.38 91 MET A N 1
ATOM 730 C CA . MET A 1 91 ? -1.904 -8.011 -2.203 1.00 98.38 91 MET A CA 1
ATOM 731 C C . MET A 1 91 ? -0.772 -7.061 -1.792 1.00 98.38 91 MET A C 1
ATOM 733 O O . MET A 1 91 ? 0.404 -7.406 -1.892 1.00 98.38 91 MET A O 1
ATOM 737 N N . LEU A 1 92 ? -1.120 -5.852 -1.345 1.00 98.44 92 LEU A N 1
ATOM 738 C CA . LEU A 1 92 ? -0.143 -4.889 -0.843 1.00 98.44 92 LEU A CA 1
ATOM 739 C C . LEU A 1 92 ? 0.465 -5.346 0.490 1.00 98.44 92 LEU A C 1
ATOM 741 O O . LEU A 1 92 ? 1.658 -5.140 0.708 1.00 98.44 92 LEU A O 1
ATOM 745 N N . GLU A 1 93 ? -0.348 -5.941 1.361 1.00 98.38 93 GLU A N 1
ATOM 746 C CA . GLU A 1 93 ? 0.092 -6.532 2.623 1.00 98.38 93 GLU A CA 1
ATOM 747 C C . GLU A 1 93 ? 1.144 -7.605 2.368 1.00 98.38 93 GLU A C 1
ATOM 749 O O . GLU A 1 93 ? 2.252 -7.463 2.865 1.00 98.38 93 GLU A O 1
ATOM 754 N N . GLY A 1 94 ? 0.854 -8.573 1.491 1.00 98.19 94 GLY A N 1
ATOM 755 C CA . GLY A 1 94 ? 1.789 -9.641 1.127 1.00 98.19 94 GLY A CA 1
ATOM 756 C C . GLY A 1 94 ? 3.103 -9.113 0.547 1.00 98.19 94 GLY A C 1
ATOM 757 O O . GLY A 1 94 ? 4.172 -9.521 0.987 1.00 98.19 94 GLY A O 1
ATOM 758 N N . TYR A 1 95 ? 3.057 -8.122 -0.354 1.00 97.12 95 TYR A N 1
ATOM 759 C CA . TYR A 1 95 ? 4.287 -7.467 -0.823 1.00 97.12 95 TYR A CA 1
ATOM 760 C C . TYR A 1 95 ? 5.072 -6.827 0.333 1.00 97.12 95 TYR A C 1
ATOM 762 O O . TYR A 1 95 ? 6.295 -6.909 0.393 1.00 97.12 95 TYR A O 1
ATOM 770 N N . THR A 1 96 ? 4.380 -6.142 1.243 1.00 97.62 96 THR A N 1
ATOM 771 C CA . THR A 1 96 ? 5.026 -5.450 2.365 1.00 97.62 96 THR A CA 1
ATOM 772 C C . THR A 1 96 ? 5.603 -6.451 3.368 1.00 97.62 96 THR A C 1
ATOM 7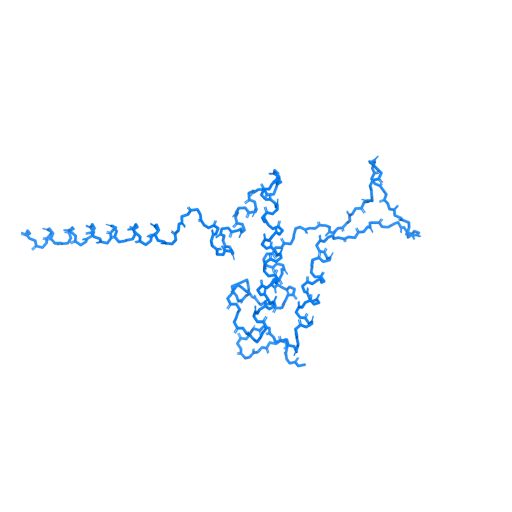74 O O . THR A 1 96 ? 6.673 -6.210 3.920 1.00 97.62 96 THR A O 1
ATOM 777 N N . GLU A 1 97 ? 4.929 -7.578 3.573 1.00 97.31 97 GLU A N 1
ATOM 778 C CA . GLU A 1 97 ? 5.396 -8.701 4.378 1.00 97.31 97 GLU A CA 1
ATOM 779 C C . GLU A 1 97 ? 6.662 -9.327 3.782 1.00 97.31 97 GLU A C 1
ATOM 781 O O . GLU A 1 97 ? 7.646 -9.488 4.498 1.00 97.31 97 GLU A O 1
ATOM 786 N N . GLU A 1 98 ? 6.710 -9.575 2.470 1.00 96.81 98 GLU A N 1
ATOM 787 C CA . GLU A 1 98 ? 7.921 -10.068 1.794 1.00 96.81 98 GLU A CA 1
ATOM 788 C C . GLU A 1 98 ? 9.127 -9.140 2.031 1.00 96.81 98 GLU A C 1
ATOM 790 O O . GLU A 1 98 ? 10.243 -9.602 2.281 1.00 96.81 98 GLU A O 1
ATOM 795 N N . ARG A 1 99 ? 8.903 -7.818 2.067 1.00 96.06 99 ARG A N 1
ATOM 796 C CA . ARG A 1 99 ? 9.947 -6.815 2.351 1.00 96.06 99 ARG A CA 1
ATOM 797 C C . ARG A 1 99 ? 10.519 -6.896 3.772 1.00 96.06 99 ARG A C 1
ATOM 799 O O . ARG A 1 99 ? 11.539 -6.255 4.028 1.00 96.06 99 ARG A O 1
ATOM 806 N N . LEU A 1 100 ? 9.923 -7.665 4.689 1.00 96.12 100 LEU A N 1
ATOM 807 C CA . LEU A 1 100 ? 10.529 -7.971 5.993 1.00 96.12 100 LEU A CA 1
ATOM 808 C C . LEU A 1 100 ? 11.780 -8.851 5.860 1.00 96.12 100 LEU A C 1
ATOM 810 O O . LEU A 1 100 ? 12.652 -8.794 6.726 1.00 96.12 100 LEU A O 1
ATOM 814 N N . TYR A 1 101 ? 11.894 -9.630 4.784 1.00 95.50 101 TYR A N 1
ATOM 815 C CA . TYR A 1 101 ? 13.062 -10.473 4.516 1.00 95.50 101 TYR A CA 1
ATOM 816 C C . TYR A 1 101 ? 14.180 -9.721 3.776 1.00 95.50 101 TYR A C 1
ATOM 818 O O . TYR A 1 101 ? 15.308 -10.208 3.693 1.00 95.50 101 TYR A O 1
ATOM 826 N N . ASP A 1 102 ? 13.902 -8.497 3.317 1.00 92.00 102 ASP A N 1
ATOM 827 C CA . ASP A 1 102 ? 14.858 -7.635 2.632 1.00 92.00 102 ASP A CA 1
ATOM 828 C C . ASP A 1 102 ? 15.510 -6.648 3.606 1.00 92.00 102 ASP A C 1
ATOM 830 O O . ASP A 1 102 ? 14.840 -5.793 4.194 1.00 92.00 102 ASP A O 1
ATOM 834 N N . LYS A 1 103 ? 16.846 -6.683 3.721 1.00 88.62 103 LYS A N 1
ATOM 835 C CA . LYS A 1 103 ? 17.599 -5.797 4.632 1.00 88.62 103 LYS A CA 1
ATOM 836 C C . LYS A 1 103 ? 17.269 -4.312 4.422 1.00 88.62 103 LYS A C 1
ATOM 838 O O . LYS A 1 103 ? 17.100 -3.580 5.395 1.00 88.62 103 LYS A O 1
ATOM 843 N N . ASP A 1 104 ? 17.122 -3.893 3.167 1.00 90.25 104 ASP A N 1
ATOM 844 C CA . ASP A 1 104 ? 16.823 -2.503 2.802 1.00 90.25 104 ASP A CA 1
ATOM 845 C C . ASP A 1 104 ? 15.329 -2.151 2.947 1.00 90.25 104 ASP A C 1
ATOM 847 O O . ASP A 1 104 ? 14.957 -0.979 2.965 1.00 90.25 104 ASP A O 1
ATOM 851 N N . GLY A 1 105 ? 14.448 -3.156 3.028 1.00 90.38 105 GLY A N 1
ATOM 852 C CA . GLY A 1 105 ? 12.994 -2.994 3.124 1.00 90.38 105 GLY A CA 1
ATOM 853 C C . GLY A 1 105 ? 12.444 -3.030 4.547 1.00 90.38 105 GLY A C 1
ATOM 854 O O . GLY A 1 105 ? 11.406 -2.418 4.806 1.00 90.38 105 GLY A O 1
ATOM 855 N N . LEU A 1 106 ? 13.156 -3.683 5.469 1.00 94.25 106 LEU A N 1
ATOM 856 C CA . LEU A 1 106 ? 12.673 -4.063 6.797 1.00 94.25 106 LEU A CA 1
ATOM 857 C C . LEU A 1 106 ? 12.002 -2.927 7.584 1.00 94.25 106 LEU A C 1
ATOM 859 O O . LEU A 1 106 ? 10.902 -3.099 8.103 1.00 94.25 106 LEU A O 1
ATOM 863 N N . GLN A 1 107 ? 12.650 -1.765 7.698 1.00 94.12 107 GLN A N 1
ATOM 864 C CA . GLN A 1 107 ? 12.129 -0.665 8.525 1.00 94.12 107 GLN A CA 1
ATOM 865 C C . GLN A 1 107 ? 10.853 -0.055 7.933 1.00 94.12 107 GLN A C 1
ATOM 867 O O . GLN A 1 107 ? 9.886 0.196 8.653 1.00 94.12 107 GLN A O 1
ATOM 872 N N . GLY A 1 108 ? 10.821 0.133 6.611 1.00 94.38 108 GLY A N 1
ATOM 873 C CA . GLY A 1 108 ? 9.633 0.625 5.913 1.00 94.38 108 GLY A CA 1
ATOM 874 C C . GLY A 1 108 ? 8.482 -0.381 5.949 1.00 94.38 108 GLY A C 1
ATOM 875 O O . GLY A 1 108 ? 7.328 0.016 6.122 1.00 94.38 108 GLY A O 1
ATOM 876 N N . ALA A 1 109 ? 8.802 -1.674 5.845 1.00 96.12 109 ALA A N 1
ATOM 877 C CA . ALA A 1 109 ? 7.841 -2.764 5.948 1.00 96.12 109 ALA A CA 1
ATOM 878 C C . ALA A 1 109 ? 7.186 -2.804 7.332 1.00 96.12 109 ALA A C 1
ATOM 880 O O . ALA A 1 109 ? 5.968 -2.669 7.421 1.00 96.12 109 ALA A O 1
ATOM 881 N N . LYS A 1 110 ? 7.983 -2.853 8.411 1.00 95.50 110 LYS A N 1
ATOM 882 C CA . LYS A 1 110 ? 7.480 -2.803 9.796 1.00 95.50 110 LYS A CA 1
ATOM 883 C C . LYS A 1 110 ? 6.573 -1.600 10.030 1.00 95.50 110 LYS A C 1
ATOM 885 O O . LYS A 1 110 ? 5.442 -1.753 10.479 1.00 95.50 110 LYS A O 1
ATOM 890 N N . PHE A 1 111 ? 7.036 -0.407 9.654 1.00 94.88 111 PHE A N 1
ATOM 891 C CA . PHE A 1 111 ? 6.247 0.811 9.816 1.00 94.88 111 PHE A CA 1
ATOM 892 C C . PHE A 1 111 ? 4.915 0.739 9.058 1.00 94.88 111 PHE A C 1
ATOM 894 O O . PHE A 1 111 ? 3.874 1.133 9.584 1.00 94.88 111 PHE A O 1
ATOM 901 N N . THR A 1 112 ? 4.929 0.239 7.823 1.00 96.06 112 THR A N 1
ATOM 902 C CA . THR A 1 112 ? 3.724 0.148 6.994 1.00 96.06 112 THR A CA 1
ATOM 903 C C . THR A 1 112 ? 2.737 -0.872 7.552 1.00 96.06 112 THR A C 1
ATOM 905 O O . THR A 1 112 ? 1.556 -0.544 7.669 1.00 96.06 112 THR A O 1
ATOM 908 N N . LEU A 1 113 ? 3.211 -2.059 7.929 1.00 96.19 113 LEU A N 1
ATOM 909 C CA . LEU A 1 113 ? 2.396 -3.140 8.479 1.00 96.19 113 LEU A CA 1
ATOM 910 C C . LEU A 1 113 ? 1.705 -2.695 9.770 1.00 96.19 113 LEU A C 1
ATOM 912 O O . LEU A 1 113 ? 0.479 -2.617 9.806 1.00 96.19 113 LEU A O 1
ATOM 916 N N . THR A 1 114 ? 2.474 -2.247 10.765 1.00 94.69 114 THR A N 1
ATOM 917 C CA . THR A 1 114 ? 1.945 -1.807 12.066 1.00 94.69 114 THR A CA 1
ATOM 918 C C . THR A 1 114 ? 0.920 -0.673 11.960 1.00 94.69 114 THR A C 1
ATOM 920 O O . THR A 1 114 ? -0.047 -0.648 12.716 1.00 94.69 114 THR A O 1
ATOM 923 N N . ASN A 1 115 ? 1.102 0.276 11.034 1.00 93.75 115 ASN A N 1
ATOM 924 C CA . ASN A 1 115 ? 0.241 1.464 10.960 1.00 93.75 115 ASN A CA 1
ATOM 925 C C . ASN A 1 115 ? -0.964 1.334 10.019 1.00 93.75 115 ASN A C 1
ATOM 927 O O . ASN A 1 115 ? -1.830 2.210 10.040 1.00 93.75 115 ASN A O 1
ATOM 931 N N . ASN A 1 116 ? -1.005 0.332 9.137 1.00 95.44 116 ASN A N 1
ATOM 932 C CA . ASN A 1 116 ? -2.032 0.267 8.088 1.00 95.44 116 ASN A CA 1
ATOM 933 C C . ASN A 1 116 ? -2.767 -1.075 8.021 1.00 95.44 116 ASN A C 1
ATOM 935 O O . ASN A 1 116 ? -3.819 -1.131 7.384 1.00 95.44 116 ASN A O 1
ATOM 939 N N . PHE A 1 117 ? -2.252 -2.124 8.664 1.00 94.88 117 PHE A N 1
ATOM 940 C CA . PHE A 1 117 ? -2.818 -3.467 8.608 1.00 94.88 117 PHE A CA 1
ATOM 941 C C . PHE A 1 117 ? -3.128 -3.979 10.017 1.00 94.88 117 PHE A C 1
ATOM 943 O O . PHE A 1 117 ? -2.347 -3.821 10.957 1.00 94.88 117 PHE A O 1
ATOM 950 N N . GLN A 1 118 ? -4.318 -4.555 10.183 1.00 89.94 118 GLN A N 1
ATOM 951 C CA . GLN A 1 118 ? -4.784 -5.039 11.479 1.00 89.94 118 GLN A CA 1
ATOM 952 C C . GLN A 1 118 ? -3.996 -6.292 11.888 1.00 89.94 118 GLN A C 1
ATOM 954 O O . GLN A 1 118 ? -3.829 -7.195 11.081 1.00 89.94 118 GLN A O 1
ATOM 959 N N . GLY A 1 119 ? -3.552 -6.357 13.147 1.00 89.06 119 GLY A N 1
ATOM 960 C CA . GLY A 1 119 ? -2.827 -7.516 13.694 1.00 89.06 119 GLY A CA 1
ATOM 961 C C . GLY A 1 119 ? -1.297 -7.405 13.675 1.00 89.06 119 GLY A C 1
ATOM 962 O O . GLY A 1 119 ? -0.634 -8.262 14.240 1.00 89.06 119 GLY A O 1
ATOM 963 N N . TRP A 1 120 ? -0.739 -6.333 13.104 1.00 92.38 120 TRP A N 1
ATOM 964 C CA . TRP A 1 120 ? 0.714 -6.110 13.001 1.00 92.38 120 TRP A CA 1
ATOM 965 C C . TRP A 1 120 ? 1.314 -5.198 14.081 1.00 92.38 120 TRP A C 1
ATOM 967 O O . TRP A 1 120 ? 2.487 -4.824 14.006 1.00 92.38 120 TRP A O 1
ATOM 977 N N . ALA A 1 121 ? 0.514 -4.752 15.047 1.00 87.06 121 ALA A N 1
ATOM 978 C CA . ALA A 1 121 ? 1.016 -3.944 16.151 1.00 87.06 121 ALA A CA 1
ATOM 979 C C . ALA A 1 121 ? 1.701 -4.831 17.200 1.00 87.06 121 ALA A C 1
ATOM 981 O O . ALA A 1 121 ? 1.117 -5.816 17.637 1.00 87.06 121 ALA A O 1
ATOM 982 N N . ASP A 1 122 ? 2.910 -4.444 17.629 1.00 75.69 122 ASP A N 1
ATOM 983 C CA . ASP A 1 122 ? 3.698 -5.171 18.643 1.00 75.69 122 ASP A CA 1
ATOM 984 C C . ASP A 1 122 ? 2.980 -5.286 19.997 1.00 75.69 122 ASP A C 1
ATOM 986 O O . ASP A 1 122 ? 3.201 -6.237 20.740 1.00 75.69 122 ASP A O 1
ATOM 990 N N . LYS A 1 123 ? 2.144 -4.297 20.328 1.00 72.19 123 LYS A N 1
ATOM 991 C CA . LYS A 1 123 ? 1.271 -4.314 21.503 1.00 72.19 123 LYS A CA 1
ATOM 992 C C . LYS A 1 123 ? -0.153 -4.484 21.025 1.00 72.19 123 LYS A C 1
ATOM 994 O O . LYS A 1 123 ? -0.598 -3.726 20.153 1.00 72.19 123 LYS A O 1
ATOM 999 N N . SER A 1 124 ? -0.862 -5.450 21.596 1.00 67.19 124 SER A N 1
ATOM 1000 C CA . SER A 1 124 ? -2.273 -5.599 21.283 1.00 67.19 124 SER A CA 1
ATOM 1001 C C . SER A 1 124 ? -3.026 -4.362 21.780 1.00 67.19 124 SER A C 1
ATOM 1003 O O . SER A 1 124 ? -2.578 -3.617 22.658 1.00 67.19 124 SER A O 1
ATOM 1005 N N . ARG A 1 125 ? -4.204 -4.115 21.209 1.00 67.19 125 ARG A N 1
ATOM 1006 C CA . ARG A 1 125 ? -5.101 -3.090 21.747 1.00 67.19 125 ARG A CA 1
ATOM 1007 C C . ARG A 1 125 ? -5.470 -3.391 23.206 1.0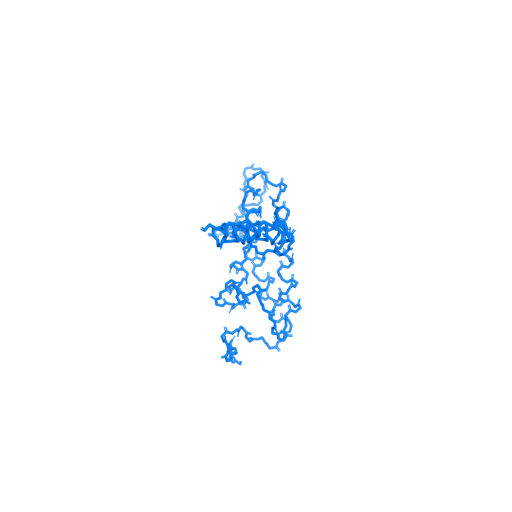0 67.19 125 ARG A C 1
ATOM 1009 O O . ARG A 1 125 ? -5.620 -2.457 23.982 1.00 67.19 125 ARG A O 1
ATOM 1016 N N . GLU A 1 126 ? -5.525 -4.670 23.577 1.00 70.88 126 GLU A N 1
ATOM 1017 C CA . GLU A 1 126 ? -5.778 -5.105 24.952 1.00 70.88 126 GLU A CA 1
ATOM 1018 C C . GLU A 1 126 ? -4.654 -4.677 25.904 1.00 70.88 126 GLU A C 1
ATOM 1020 O O . GLU A 1 126 ? -4.953 -4.213 26.998 1.00 70.88 126 GLU A O 1
ATOM 1025 N N . ASP A 1 127 ? -3.384 -4.724 25.481 1.00 78.50 127 ASP A N 1
ATOM 1026 C CA . ASP A 1 127 ? -2.253 -4.247 26.295 1.00 78.50 127 ASP A CA 1
ATOM 1027 C C . ASP A 1 127 ? -2.338 -2.738 26.574 1.00 78.50 127 ASP A C 1
ATOM 1029 O O . ASP A 1 127 ? -1.953 -2.260 27.645 1.00 78.50 127 ASP A O 1
ATOM 1033 N N . PHE A 1 128 ? -2.829 -1.969 25.597 1.00 75.75 128 PHE A N 1
ATOM 1034 C CA . PHE A 1 128 ? -3.079 -0.538 25.765 1.00 75.75 128 PHE A CA 1
ATOM 1035 C C . PHE A 1 128 ? -4.275 -0.273 26.678 1.00 75.75 128 PHE A C 1
ATOM 1037 O O . PHE A 1 128 ? -4.182 0.588 27.553 1.00 75.75 128 PHE A O 1
ATOM 1044 N N . ASP A 1 129 ? -5.372 -1.009 26.497 1.00 84.19 129 ASP A N 1
ATOM 1045 C CA . ASP A 1 129 ? -6.574 -0.869 27.317 1.00 84.19 129 ASP A CA 1
ATOM 1046 C C . ASP A 1 129 ? -6.274 -1.237 28.784 1.00 84.19 129 ASP A C 1
ATOM 1048 O O . ASP A 1 129 ? -6.631 -0.478 29.683 1.00 84.19 129 ASP A O 1
ATOM 1052 N N . LEU A 1 130 ? -5.511 -2.308 29.038 1.00 85.81 130 LEU A N 1
ATOM 1053 C CA . LEU A 1 130 ? -5.002 -2.682 30.367 1.00 85.81 130 LEU A CA 1
ATOM 1054 C C . LEU A 1 130 ? -4.215 -1.544 31.028 1.00 85.81 130 LEU A C 1
ATOM 1056 O O . LEU A 1 130 ? -4.519 -1.161 32.154 1.00 85.81 130 LEU A O 1
ATOM 1060 N N . GLN A 1 131 ? -3.266 -0.935 30.312 1.00 85.69 131 GLN A N 1
ATOM 1061 C CA . GLN A 1 131 ? -2.500 0.203 30.838 1.00 85.69 131 GLN A 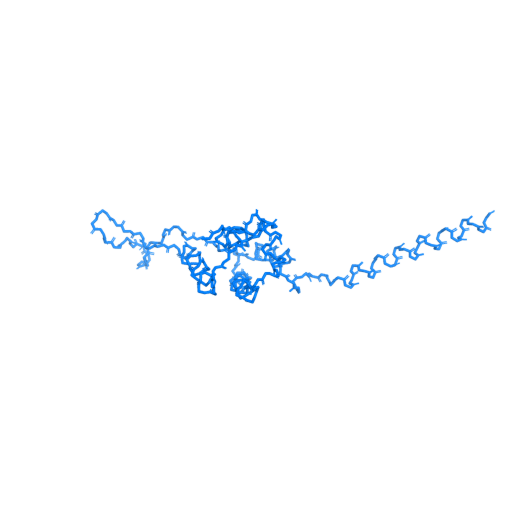CA 1
ATOM 1062 C C . GLN A 1 131 ? -3.371 1.433 31.118 1.00 85.69 131 GLN A C 1
ATOM 1064 O O . GLN A 1 131 ? -3.042 2.240 31.990 1.00 85.69 131 GLN A O 1
ATOM 1069 N N . ILE A 1 132 ? -4.452 1.627 30.357 1.00 90.06 132 ILE A N 1
ATOM 1070 C CA . ILE A 1 132 ? -5.414 2.702 30.610 1.00 90.06 132 ILE A CA 1
ATOM 1071 C C . ILE A 1 132 ? -6.194 2.405 31.892 1.00 90.06 132 ILE A C 1
ATOM 1073 O O . ILE A 1 132 ? -6.302 3.297 32.732 1.00 90.06 132 ILE A O 1
ATOM 1077 N N . TYR A 1 133 ? -6.688 1.178 32.069 1.00 92.19 133 TYR A N 1
ATOM 1078 C CA . TYR A 1 133 ? -7.413 0.776 33.275 1.00 92.19 133 TYR A CA 1
ATOM 1079 C C . TYR A 1 133 ? -6.545 0.883 34.531 1.00 92.19 133 TYR A C 1
ATOM 1081 O O . TYR A 1 133 ? -6.959 1.536 35.482 1.00 92.19 133 TYR A O 1
ATOM 1089 N N . GLU A 1 134 ? -5.304 0.390 34.499 1.00 93.62 134 GLU A N 1
ATOM 1090 C CA . GLU A 1 134 ? -4.363 0.515 35.624 1.00 93.62 134 GLU A CA 1
ATOM 1091 C C . GLU A 1 134 ? -4.120 1.980 36.023 1.00 93.62 134 GLU A C 1
ATOM 1093 O O . GLU A 1 134 ? -4.077 2.328 37.206 1.00 93.62 134 GLU A O 1
ATOM 1098 N N . LYS A 1 135 ? -3.991 2.877 35.036 1.00 93.69 135 LYS A N 1
ATOM 1099 C CA . LYS A 1 135 ? -3.843 4.316 35.298 1.00 93.69 135 LYS A CA 1
ATOM 1100 C C . LYS A 1 135 ? -5.113 4.934 35.872 1.00 93.69 135 LYS A C 1
ATOM 1102 O O . LYS A 1 135 ? -5.012 5.798 36.741 1.00 93.69 135 LYS A O 1
ATOM 1107 N N . LEU A 1 136 ? -6.285 4.538 35.377 1.00 96.19 136 LEU A N 1
ATOM 1108 C CA . LEU A 1 136 ? -7.570 5.011 35.892 1.00 96.19 136 LEU A CA 1
ATOM 1109 C C . LEU A 1 136 ? -7.776 4.571 37.343 1.00 96.19 136 LEU A C 1
ATOM 1111 O O . LEU A 1 136 ? -8.153 5.404 38.166 1.00 96.19 136 LEU A O 1
ATOM 1115 N N . ASP A 1 137 ? -7.456 3.321 37.670 1.00 95.19 137 ASP A N 1
ATOM 1116 C CA . ASP A 1 137 ? -7.553 2.787 39.029 1.00 95.19 137 ASP A CA 1
ATOM 1117 C C . ASP A 1 137 ? -6.639 3.554 39.993 1.00 95.19 137 ASP A C 1
ATOM 1119 O O . ASP A 1 137 ? -7.095 4.015 41.040 1.00 95.19 137 ASP A O 1
ATOM 1123 N N . GLY A 1 138 ? -5.388 3.822 39.600 1.00 95.12 138 GLY A N 1
ATOM 1124 C CA . GLY A 1 138 ? -4.473 4.638 40.406 1.00 95.12 138 GLY A CA 1
ATOM 1125 C C . GLY A 1 138 ? -4.971 6.074 40.641 1.00 95.12 138 GLY A C 1
ATOM 1126 O O . GLY A 1 138 ? -4.802 6.627 41.730 1.00 95.12 138 GLY A O 1
ATOM 1127 N N . ILE A 1 139 ? -5.628 6.686 39.647 1.00 95.56 139 ILE A N 1
ATOM 1128 C CA . ILE A 1 139 ? -6.258 8.009 39.799 1.00 95.56 139 ILE A CA 1
ATOM 1129 C C . ILE A 1 139 ? -7.435 7.936 40.782 1.00 95.56 139 ILE A C 1
ATOM 1131 O O . ILE A 1 139 ? -7.561 8.802 41.653 1.00 95.56 139 ILE A O 1
ATOM 1135 N N . LEU A 1 140 ? -8.285 6.912 40.667 1.00 95.69 140 LEU A N 1
ATOM 1136 C CA . LEU A 1 140 ? -9.443 6.714 41.540 1.00 95.69 140 LEU A CA 1
ATOM 1137 C C . LEU A 1 140 ? -9.028 6.473 42.997 1.00 95.69 140 LEU A C 1
ATOM 1139 O O . LEU A 1 140 ? -9.619 7.068 43.902 1.00 95.69 140 LEU A O 1
ATOM 1143 N N . GLU A 1 141 ? -7.986 5.674 43.237 1.00 94.75 141 GLU A N 1
ATOM 1144 C CA . GLU A 1 141 ? -7.414 5.477 44.573 1.00 94.75 141 GLU A CA 1
ATOM 1145 C C . GLU A 1 141 ? -6.886 6.789 45.165 1.00 94.75 141 GLU A C 1
ATOM 1147 O O . GLU A 1 141 ? -7.175 7.114 46.320 1.00 94.75 141 GLU A O 1
ATOM 1152 N N . GLY A 1 142 ? -6.164 7.584 44.368 1.00 93.25 142 GLY A N 1
ATOM 1153 C CA . GLY A 1 142 ? -5.666 8.897 44.780 1.00 93.25 142 GLY A CA 1
ATOM 1154 C C . GLY A 1 142 ? -6.790 9.850 45.200 1.00 93.25 142 GLY A C 1
ATOM 1155 O O . GLY A 1 142 ? -6.711 10.467 46.264 1.00 93.25 142 GLY A O 1
ATOM 1156 N N . ILE A 1 143 ? -7.870 9.917 44.412 1.00 93.50 143 ILE A N 1
ATOM 1157 C CA . ILE A 1 143 ? -9.063 10.716 44.734 1.00 93.50 143 ILE A CA 1
ATOM 1158 C C . ILE A 1 143 ? -9.735 10.196 46.011 1.00 93.50 143 ILE A C 1
ATOM 1160 O O . ILE A 1 143 ? -10.073 10.988 46.892 1.00 93.50 143 ILE A O 1
ATOM 1164 N N . SER A 1 144 ? -9.899 8.875 46.151 1.00 90.62 144 SER A N 1
ATOM 1165 C CA . SER A 1 144 ? -10.509 8.286 47.348 1.00 90.62 144 SER A CA 1
ATOM 1166 C C . SER A 1 144 ? -9.700 8.560 48.614 1.00 90.62 144 SER A C 1
ATOM 1168 O O . SER A 1 144 ? -10.299 8.687 49.681 1.00 90.62 144 SER A O 1
ATOM 1170 N N . ASN A 1 145 ? -8.372 8.598 48.528 1.00 91.31 145 ASN A N 1
ATOM 1171 C CA . ASN A 1 145 ? -7.510 8.866 49.675 1.00 91.31 145 ASN A CA 1
ATOM 1172 C C . ASN A 1 145 ? -7.512 10.353 50.047 1.00 91.31 145 ASN A C 1
ATOM 1174 O O . ASN A 1 145 ? -7.549 10.674 51.232 1.00 91.31 145 ASN A O 1
ATOM 1178 N N . ALA A 1 146 ? -7.553 11.251 49.058 1.00 89.31 146 ALA A N 1
ATOM 1179 C CA . ALA A 1 146 ? -7.677 12.690 49.284 1.00 89.31 146 ALA A CA 1
ATOM 1180 C C . ALA A 1 146 ? -9.029 13.078 49.908 1.00 89.31 146 ALA A C 1
ATOM 1182 O O . ALA A 1 146 ? -9.078 13.969 50.743 1.00 89.31 146 ALA A O 1
ATOM 1183 N N . ALA A 1 147 ? -10.116 12.386 49.553 1.00 85.38 147 ALA A N 1
ATOM 1184 C CA . ALA A 1 147 ? -11.447 12.626 50.120 1.00 85.38 147 ALA A CA 1
ATOM 1185 C C . ALA A 1 147 ? -11.624 12.116 51.567 1.00 85.38 147 ALA A C 1
ATOM 1187 O O . ALA A 1 14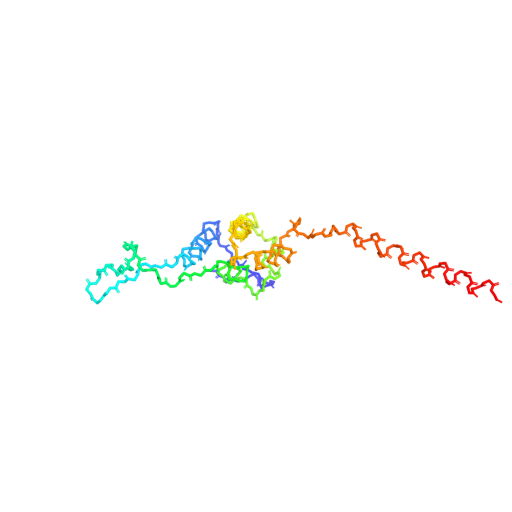7 ? -12.651 12.388 52.188 1.00 85.38 147 ALA A O 1
ATOM 1188 N N . LYS A 1 148 ? -10.666 11.336 52.089 1.00 83.00 148 LYS A N 1
ATOM 1189 C CA . LYS A 1 148 ? -10.659 10.817 53.470 1.00 83.00 148 LYS A CA 1
ATOM 1190 C C . LYS A 1 148 ? -9.823 11.673 54.437 1.00 83.00 148 LYS A C 1
ATOM 1192 O O . LYS A 1 148 ? -9.790 11.343 55.622 1.00 83.00 148 LYS A O 1
ATOM 1197 N N . GLN A 1 149 ? -9.137 12.705 53.939 1.00 60.12 149 GLN A N 1
ATOM 1198 C CA . GLN A 1 149 ? -8.425 13.720 54.730 1.00 60.12 149 GLN A CA 1
ATOM 1199 C C . GLN A 1 149 ? -9.319 14.940 54.951 1.00 60.12 149 GLN A C 1
ATOM 1201 O O . GLN A 1 149 ? -9.190 15.547 56.036 1.00 60.12 149 GLN A O 1
#

pLDDT: mean 93.07, std 7.51, range [60.12, 98.62]

Secondary structure (DSSP, 8-state):
--SB-TTSPBP-SSHHHHHHHHHHHHHHHT-EE-B-TTSPBPBPTTSSBPEES-----HHHHHHHTT-SSHHHHHT--STTHHHHHHHHHHHHHHHHHTTSSTTTHHHHHHHHHHHSTT--SS-HHHHHHHHHHHHHHHHHHHHHHTT-

Sequence (149 aa):
MPKYNGKGLPHYENREEVEELTQEYFKKCRGEVLRDEYGSVVYQKNGEPTMIGVRPPTVAGLACALRFLSRQDFLNYKGKFAEVVARARLMLEGYTEERLYDKDGLQGAKFTLTNNFQGWADKSREDFDLQIYEKLDGILEGISNAAKQ

Radius of gyration: 23.15 Å; chains: 1; bounding box: 49×24×87 Å